Protein AF-A0A382I819-F1 (afdb_monomer)

Secondary structure (DSSP, 8-state):
-------HHHHHHHHTBSSSTTSBPPP-TTSPPPP---TT--SPPP-EEESSPPPTT---TT-TT--EEETTT--B-

pLDDT: mean 82.49, std 10.78, range [44.47, 95.75]

Foldseek 3Di:
DPPDDPDPCNVVLVVQEDQDPPGDFDADPVRHGDDHDCPPPPPDDDAAEDLDDDDPPDAPPVGPPGWYANPNVRDID

Mean predicted aligned error: 10.17 Å

Solvent-accessible surface area (backbone atoms only — not comparable to full-atom values): 5213 Å² total; per-residue (Å²): 127,88,80,77,71,73,47,74,67,56,58,56,50,63,72,42,49,43,64,58,88,98,39,45,74,62,59,46,101,82,73,39,79,61,93,58,75,70,85,82,67,74,94,71,79,86,61,51,77,36,76,57,80,84,52,100,82,63,66,54,96,85,35,88,88,57,46,33,34,19,73,68,83,67,47,77,86

Organism: NCBI:txid408172

Radius of gyration: 20.85 Å; Cα contacts (8 Å, |Δi|>4): 71; chains: 1; bounding box: 55×16×52 Å

Structure (mmCIF, N/CA/C/O backbone):
data_AF-A0A382I819-F1
#
_entry.id   AF-A0A382I819-F1
#
loop_
_atom_site.group_PDB
_atom_site.id
_atom_site.type_symbol
_atom_site.label_atom_id
_atom_site.label_alt_id
_atom_site.label_comp_id
_atom_site.label_asym_id
_atom_site.label_entity_id
_atom_site.label_seq_id
_atom_site.pdbx_PDB_ins_code
_atom_site.Cartn_x
_atom_site.Cartn_y
_atom_site.Cartn_z
_atom_site.occupancy
_atom_site.B_iso_or_equiv
_atom_site.auth_seq_id
_atom_site.auth_comp_id
_atom_site.auth_asym_id
_atom_site.auth_atom_id
_atom_site.pdbx_PDB_model_num
ATOM 1 N N . MET A 1 1 ? 34.882 -4.155 -31.092 1.00 44.47 1 MET A N 1
ATOM 2 C CA . MET A 1 1 ? 33.916 -5.116 -30.526 1.00 44.47 1 MET A CA 1
ATOM 3 C C . MET A 1 1 ? 32.728 -4.295 -30.069 1.00 44.47 1 MET A C 1
ATOM 5 O O . MET A 1 1 ? 32.957 -3.301 -29.397 1.00 44.47 1 MET A O 1
ATOM 9 N N . SER A 1 2 ? 31.516 -4.599 -30.541 1.00 62.47 2 SER A N 1
ATOM 10 C CA . SER A 1 2 ? 30.302 -3.993 -29.984 1.00 62.47 2 SER A CA 1
ATOM 11 C C . SER A 1 2 ? 30.229 -4.460 -28.534 1.00 62.47 2 SER A C 1
ATOM 13 O O . SER A 1 2 ? 30.204 -5.662 -28.281 1.00 62.47 2 SER A O 1
ATOM 15 N N . ASP A 1 3 ? 30.371 -3.519 -27.610 1.00 66.62 3 ASP A N 1
ATOM 16 C CA . ASP A 1 3 ? 30.381 -3.773 -26.176 1.00 66.62 3 ASP A CA 1
ATOM 17 C C . ASP A 1 3 ? 28.983 -4.221 -25.728 1.00 66.62 3 ASP A C 1
ATOM 19 O O . ASP A 1 3 ? 28.088 -3.408 -25.523 1.00 66.62 3 ASP A O 1
ATOM 23 N N . GLY A 1 4 ? 28.772 -5.539 -25.714 1.00 59.44 4 GLY A N 1
ATOM 24 C CA . GLY A 1 4 ? 27.990 -6.207 -24.675 1.00 59.44 4 GLY A CA 1
ATOM 25 C C . GLY A 1 4 ? 26.554 -5.742 -24.435 1.00 59.44 4 GLY A C 1
ATOM 26 O O . GLY A 1 4 ? 26.137 -5.715 -23.290 1.00 59.44 4 GLY A O 1
ATOM 27 N N . THR A 1 5 ? 25.805 -5.397 -25.484 1.00 63.84 5 THR A N 1
ATOM 28 C CA . THR A 1 5 ? 24.328 -5.407 -25.552 1.00 63.84 5 THR A CA 1
ATOM 29 C C . THR A 1 5 ? 23.572 -5.124 -24.242 1.00 63.84 5 THR A C 1
ATOM 31 O O . THR A 1 5 ? 22.887 -6.012 -2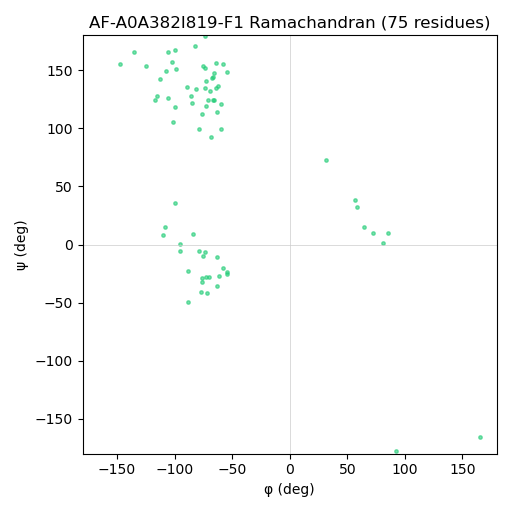3.726 1.00 63.84 5 THR A O 1
ATOM 34 N N . LEU A 1 6 ? 23.566 -3.871 -23.778 1.00 60.84 6 LEU A N 1
ATOM 35 C CA . LEU A 1 6 ? 22.354 -3.361 -23.131 1.00 60.84 6 LEU A CA 1
ATOM 36 C C . LEU A 1 6 ? 21.258 -3.461 -24.200 1.00 60.84 6 LEU A C 1
ATOM 38 O O . LEU A 1 6 ? 21.233 -2.692 -25.164 1.00 60.84 6 LEU A O 1
ATOM 42 N N . GLN A 1 7 ? 20.439 -4.511 -24.122 1.00 67.12 7 GLN A N 1
ATOM 43 C CA . GLN A 1 7 ? 19.289 -4.691 -25.007 1.00 67.12 7 GLN A CA 1
ATOM 44 C C . GLN A 1 7 ? 18.445 -3.414 -24.897 1.00 67.12 7 GLN A C 1
ATOM 46 O O . GLN A 1 7 ? 18.415 -2.796 -23.842 1.00 67.12 7 GLN A O 1
ATOM 51 N N . THR A 1 8 ? 17.744 -2.974 -25.937 1.00 60.94 8 THR A N 1
ATOM 52 C CA . THR A 1 8 ? 16.939 -1.736 -25.861 1.00 60.94 8 THR A CA 1
ATOM 53 C C . THR A 1 8 ? 15.942 -1.742 -24.687 1.00 60.94 8 THR A C 1
ATOM 55 O O . THR A 1 8 ? 15.643 -0.679 -24.158 1.00 60.94 8 THR A O 1
ATOM 58 N N . LEU A 1 9 ? 15.531 -2.933 -24.219 1.00 62.81 9 LEU A N 1
ATOM 59 C CA . LEU A 1 9 ? 14.779 -3.150 -22.975 1.00 62.81 9 LEU A CA 1
ATOM 60 C C . LEU A 1 9 ? 15.548 -2.733 -21.702 1.00 62.81 9 LEU A C 1
ATOM 62 O O . LEU A 1 9 ? 14.941 -2.208 -20.783 1.00 6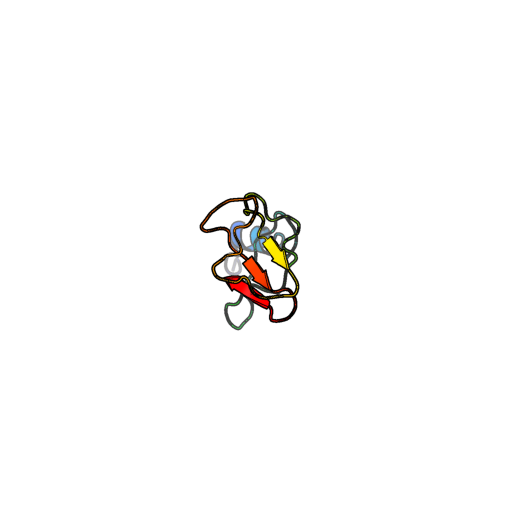2.81 9 LEU A O 1
ATOM 66 N N . ASP A 1 10 ? 16.864 -2.928 -21.656 1.00 72.56 10 ASP A N 1
ATOM 67 C CA . ASP A 1 10 ? 17.758 -2.641 -20.526 1.00 72.56 10 ASP A CA 1
ATOM 68 C C . ASP A 1 10 ? 17.970 -1.129 -20.327 1.00 72.56 10 ASP A C 1
ATOM 70 O O . ASP A 1 10 ? 17.875 -0.619 -19.218 1.00 72.56 10 ASP A O 1
ATOM 74 N N . VAL A 1 11 ? 18.151 -0.373 -21.418 1.00 67.88 11 VAL A N 1
ATOM 75 C CA . VAL A 1 11 ? 18.306 1.095 -21.361 1.00 67.88 11 VAL A CA 1
ATOM 76 C C . VAL A 1 11 ? 16.972 1.816 -21.158 1.00 67.88 11 VAL A C 1
ATOM 78 O O . VAL A 1 11 ? 16.912 2.766 -20.382 1.00 67.88 11 VAL A O 1
ATOM 81 N N . SER A 1 12 ? 15.892 1.388 -21.824 1.00 67.69 12 SER A N 1
ATOM 82 C CA . SER A 1 12 ? 14.609 2.095 -21.717 1.00 67.69 12 SER A CA 1
ATOM 83 C C . SER A 1 12 ? 13.891 1.822 -20.398 1.00 67.69 12 SER A C 1
ATOM 85 O O . SER A 1 12 ? 13.197 2.702 -19.902 1.00 67.69 12 SER A O 1
ATOM 87 N N . MET A 1 13 ? 14.044 0.623 -19.817 1.00 72.62 13 MET A N 1
ATOM 88 C CA . MET A 1 13 ? 13.490 0.333 -18.491 1.00 72.62 13 MET A CA 1
ATOM 89 C C . MET A 1 13 ? 14.267 1.045 -17.383 1.00 72.62 13 MET A C 1
ATOM 91 O O . MET A 1 13 ? 13.658 1.366 -16.376 1.00 72.62 13 MET A O 1
ATOM 95 N N . LEU A 1 14 ? 15.565 1.331 -17.552 1.00 73.19 14 LEU A N 1
ATOM 96 C CA . LEU A 1 14 ? 16.349 2.078 -16.558 1.00 73.19 14 LEU A CA 1
ATOM 97 C C . LEU A 1 14 ? 15.964 3.560 -16.461 1.00 73.19 14 LEU A C 1
ATOM 99 O O . LEU A 1 14 ? 16.133 4.155 -15.403 1.00 73.19 14 LEU A O 1
ATOM 103 N N . GLU A 1 15 ? 15.457 4.153 -17.542 1.00 79.88 15 GLU A N 1
ATOM 104 C CA . GLU A 1 15 ? 14.969 5.539 -17.542 1.00 79.88 15 GLU A CA 1
ATOM 105 C C . GLU A 1 15 ? 13.592 5.659 -16.859 1.00 79.88 15 GLU A C 1
ATOM 107 O O . GLU A 1 15 ? 13.276 6.680 -16.253 1.00 79.88 15 GLU A O 1
ATOM 112 N N . ASP A 1 16 ? 12.779 4.599 -16.908 1.00 86.62 16 ASP A N 1
ATOM 113 C CA . ASP A 1 16 ? 11.416 4.561 -16.360 1.00 86.62 16 ASP A CA 1
ATOM 114 C C . ASP A 1 16 ? 11.341 3.871 -14.988 1.00 86.62 16 ASP A C 1
ATOM 116 O O . ASP A 1 16 ? 10.392 3.153 -14.673 1.00 86.62 16 ASP A O 1
ATOM 120 N N . VAL A 1 17 ? 12.366 4.051 -14.155 1.00 88.75 17 VAL A N 1
ATOM 121 C CA . VAL A 1 17 ? 12.402 3.490 -12.798 1.00 88.75 17 VAL A CA 1
ATOM 122 C C . VAL A 1 17 ? 12.339 4.559 -11.723 1.00 88.75 17 VAL A C 1
ATOM 124 O O . VAL A 1 17 ? 12.929 5.632 -11.833 1.00 88.75 17 VAL A O 1
ATOM 127 N N . GLY A 1 18 ? 11.624 4.263 -10.642 1.00 88.44 18 GLY A N 1
ATOM 128 C CA . GLY A 1 18 ? 11.475 5.190 -9.530 1.00 88.44 18 GLY A CA 1
ATOM 129 C C . GLY A 1 18 ? 10.346 4.806 -8.585 1.00 88.44 18 GLY A C 1
ATOM 130 O O . GLY A 1 18 ? 9.834 3.689 -8.602 1.00 88.44 18 GLY A O 1
ATOM 131 N N . THR A 1 19 ? 9.968 5.752 -7.730 1.00 89.00 19 THR A N 1
ATOM 132 C CA . THR A 1 19 ? 8.859 5.618 -6.770 1.00 89.00 19 THR A CA 1
ATOM 133 C C . THR A 1 19 ? 7.652 6.490 -7.130 1.00 89.00 19 THR A C 1
ATOM 135 O O . THR A 1 19 ? 6.721 6.618 -6.331 1.00 89.00 19 THR A O 1
ATOM 138 N N . GLY A 1 20 ? 7.668 7.106 -8.318 1.00 86.25 20 GLY A N 1
ATOM 139 C CA . GLY A 1 20 ? 6.573 7.894 -8.871 1.00 86.25 20 GLY A CA 1
ATOM 140 C C . GLY A 1 20 ? 5.499 7.040 -9.548 1.00 86.25 20 GLY A C 1
ATOM 141 O O . GLY A 1 20 ? 5.641 5.834 -9.744 1.00 86.25 20 GLY A O 1
ATOM 142 N N . ALA A 1 21 ? 4.384 7.678 -9.904 1.00 85.50 21 ALA A N 1
ATOM 143 C CA . ALA A 1 21 ? 3.302 7.010 -10.621 1.00 85.50 21 ALA A CA 1
ATOM 144 C C . ALA A 1 21 ? 3.740 6.616 -12.041 1.00 85.50 21 ALA A C 1
ATOM 146 O O . ALA A 1 21 ? 4.418 7.386 -12.715 1.00 85.50 21 ALA A O 1
ATOM 147 N N . SER A 1 22 ? 3.267 5.461 -12.513 1.00 85.56 22 SER A N 1
ATOM 148 C CA . SER A 1 22 ? 3.536 4.924 -13.860 1.00 85.56 22 SER A CA 1
ATOM 149 C C . SER A 1 22 ? 4.999 4.573 -14.157 1.00 85.56 22 SER A C 1
ATOM 151 O O . SER A 1 22 ? 5.311 4.358 -15.319 1.00 85.56 22 SER A O 1
ATOM 153 N N . GLN A 1 23 ? 5.851 4.474 -13.133 1.00 87.50 23 GLN A N 1
ATOM 154 C CA . GLN A 1 23 ? 7.233 4.000 -13.250 1.00 87.50 23 GLN A CA 1
ATOM 155 C C . GLN A 1 23 ? 7.354 2.549 -12.771 1.00 87.50 23 GLN A C 1
ATOM 157 O O . GLN A 1 23 ? 6.570 2.078 -11.939 1.00 87.50 23 GLN A O 1
ATOM 162 N N . LEU A 1 24 ? 8.380 1.848 -13.240 1.00 86.75 24 LEU A N 1
ATOM 163 C CA . LEU A 1 24 ? 8.787 0.561 -12.694 1.00 86.75 24 LEU A CA 1
ATOM 164 C C . LEU A 1 24 ? 9.482 0.750 -11.339 1.00 86.75 24 LEU A C 1
ATOM 166 O O . LEU A 1 24 ? 10.363 1.592 -11.166 1.00 86.75 24 LEU A O 1
ATOM 170 N N . VAL A 1 25 ? 9.119 -0.075 -10.360 1.00 89.25 25 VAL A N 1
ATOM 171 C CA . VAL A 1 25 ? 9.762 -0.048 -9.043 1.00 89.25 25 VAL A CA 1
ATOM 172 C C . VAL A 1 25 ? 11.028 -0.898 -9.076 1.00 89.25 25 VAL A C 1
ATOM 174 O O . VAL A 1 25 ? 10.968 -2.103 -9.325 1.00 89.25 25 VAL A O 1
ATOM 177 N N . GLN A 1 26 ? 12.168 -0.286 -8.760 1.00 88.56 26 GLN A N 1
ATOM 178 C CA . GLN A 1 26 ? 13.405 -1.008 -8.463 1.00 88.56 26 GLN A CA 1
ATOM 179 C C . GLN A 1 26 ? 13.483 -1.337 -6.977 1.00 88.56 26 GLN A C 1
ATOM 181 O O . GLN A 1 26 ? 13.194 -0.489 -6.135 1.00 88.56 26 GLN A O 1
ATOM 186 N N . LEU A 1 27 ? 13.882 -2.566 -6.656 1.00 91.25 27 LEU A N 1
ATOM 187 C CA . LEU A 1 27 ? 14.147 -2.965 -5.277 1.00 91.25 27 LEU A CA 1
ATOM 188 C C . LEU A 1 27 ? 15.480 -2.379 -4.791 1.00 91.25 27 LEU A C 1
ATOM 190 O O . LEU A 1 27 ? 16.386 -2.135 -5.587 1.00 91.25 27 LEU A O 1
ATOM 194 N N . ASP A 1 28 ? 15.613 -2.190 -3.480 1.00 89.62 28 ASP A N 1
ATOM 195 C CA . ASP A 1 28 ? 16.880 -1.791 -2.867 1.00 89.62 28 ASP A CA 1
ATOM 196 C C . ASP A 1 28 ? 17.906 -2.945 -2.817 1.00 89.62 28 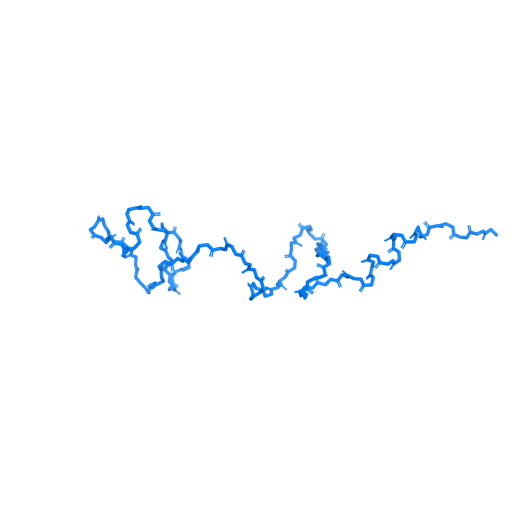ASP A C 1
ATOM 198 O O . ASP A 1 28 ? 17.640 -4.083 -3.220 1.00 89.62 28 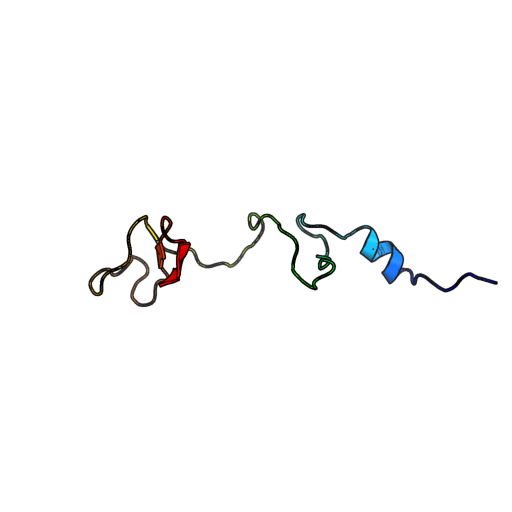ASP A O 1
ATOM 202 N N . SER A 1 29 ? 19.103 -2.670 -2.288 1.00 92.44 29 SER A N 1
ATOM 203 C CA . SER A 1 29 ? 20.181 -3.664 -2.150 1.00 92.44 29 SER A CA 1
ATOM 204 C C . SER A 1 29 ? 19.837 -4.836 -1.219 1.00 92.44 29 SER A C 1
ATOM 206 O O . SER A 1 29 ? 20.560 -5.832 -1.185 1.00 92.44 29 SER A O 1
ATOM 208 N N . ASN A 1 30 ? 18.731 -4.746 -0.480 1.00 95.25 30 ASN A N 1
ATOM 209 C CA . ASN A 1 30 ? 18.198 -5.779 0.397 1.00 95.25 30 ASN A CA 1
ATOM 210 C C . ASN A 1 30 ? 16.917 -6.427 -0.161 1.00 95.25 30 ASN A C 1
ATOM 212 O O . ASN A 1 30 ? 16.218 -7.129 0.577 1.00 95.25 30 ASN A O 1
ATOM 216 N N . ALA A 1 31 ? 16.622 -6.222 -1.449 1.00 94.75 31 ALA A N 1
ATOM 217 C CA . ALA A 1 31 ? 15.434 -6.720 -2.137 1.00 94.75 31 ALA A CA 1
ATOM 218 C C . ALA A 1 31 ? 14.107 -6.241 -1.512 1.00 94.75 31 ALA A C 1
ATOM 220 O O . ALA A 1 31 ? 13.106 -6.965 -1.517 1.00 94.75 31 ALA A O 1
ATOM 221 N N . LYS A 1 32 ? 14.080 -5.028 -0.950 1.00 94.69 32 LYS A N 1
ATOM 222 C CA . LYS A 1 32 ? 12.860 -4.382 -0.450 1.00 94.69 32 LYS A CA 1
ATOM 223 C C . LYS A 1 32 ? 12.322 -3.385 -1.460 1.00 94.69 32 LYS A C 1
ATOM 225 O O . LYS A 1 32 ? 13.069 -2.773 -2.218 1.00 94.69 32 LYS A O 1
ATOM 230 N N . ILE A 1 33 ? 11.003 -3.205 -1.434 1.00 91.94 33 ILE A N 1
ATOM 231 C CA . ILE A 1 33 ? 10.363 -2.089 -2.125 1.00 91.94 33 ILE A CA 1
ATOM 232 C C . ILE A 1 33 ? 10.801 -0.796 -1.413 1.00 91.94 33 ILE A C 1
ATOM 234 O O . ILE A 1 33 ? 10.618 -0.705 -0.194 1.00 91.94 33 ILE A O 1
ATOM 238 N N . PRO A 1 34 ? 11.382 0.184 -2.127 1.00 91.06 34 PRO A N 1
ATOM 239 C CA . PRO A 1 34 ? 11.777 1.460 -1.543 1.00 91.06 34 PRO A CA 1
ATOM 240 C C . PRO A 1 34 ? 10.561 2.239 -1.034 1.00 91.06 34 PRO A C 1
ATOM 242 O O . PRO 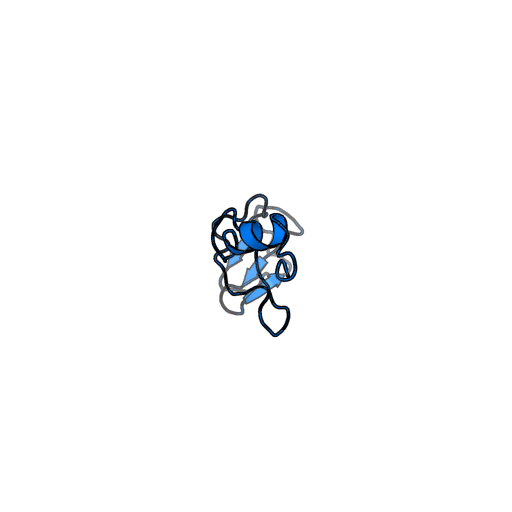A 1 34 ? 9.438 2.060 -1.507 1.00 91.06 34 PRO A O 1
ATOM 245 N N . ALA A 1 35 ? 10.780 3.143 -0.076 1.00 90.00 35 ALA A N 1
ATOM 246 C CA . ALA A 1 35 ? 9.712 3.985 0.452 1.00 90.00 35 ALA A CA 1
ATOM 247 C C . ALA A 1 35 ? 9.089 4.841 -0.665 1.00 90.00 35 ALA A C 1
ATOM 249 O O . ALA A 1 35 ? 9.768 5.645 -1.306 1.00 90.00 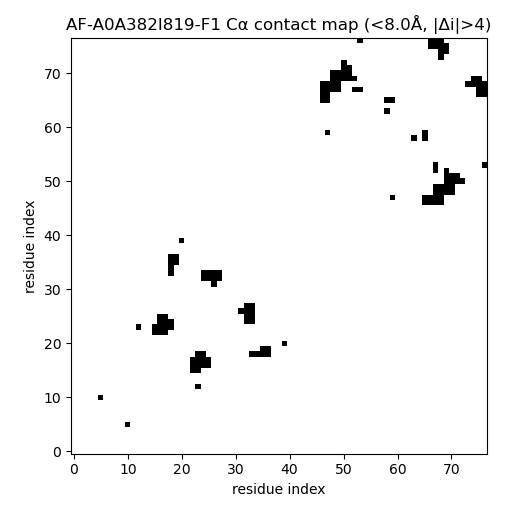35 ALA A O 1
ATOM 250 N N . CYS A 1 36 ? 7.784 4.682 -0.879 1.00 86.81 36 CYS A N 1
ATOM 251 C CA . CYS A 1 36 ? 7.019 5.415 -1.880 1.00 86.81 36 CYS A CA 1
ATOM 252 C C . CYS A 1 36 ? 5.687 5.910 -1.303 1.00 86.81 36 CYS A C 1
ATOM 254 O O . CYS A 1 36 ? 5.238 5.475 -0.240 1.00 86.81 36 CYS A O 1
ATOM 256 N N . SER A 1 37 ? 5.042 6.837 -2.010 1.00 85.50 37 SER A N 1
ATOM 257 C CA . SER A 1 37 ? 3.695 7.290 -1.659 1.00 85.50 37 SER A CA 1
ATOM 258 C C . SER A 1 37 ? 2.647 6.306 -2.178 1.00 85.50 37 SER A C 1
ATOM 260 O O . SER A 1 37 ? 2.673 5.932 -3.347 1.00 85.50 37 SER A O 1
ATOM 262 N N . ALA A 1 38 ? 1.672 5.944 -1.342 1.00 84.31 38 ALA A N 1
ATOM 263 C CA . ALA A 1 38 ? 0.515 5.144 -1.754 1.00 84.31 38 ALA A CA 1
ATOM 264 C C . ALA A 1 38 ? -0.624 5.988 -2.372 1.00 84.31 38 ALA A C 1
ATOM 266 O O . ALA A 1 38 ? -1.710 5.468 -2.606 1.00 84.31 38 ALA A O 1
ATOM 267 N N . ALA A 1 39 ? -0.411 7.285 -2.642 1.00 84.50 39 ALA A N 1
ATOM 268 C CA . ALA A 1 39 ? -1.465 8.205 -3.091 1.00 84.50 39 ALA A CA 1
ATOM 269 C C . ALA A 1 39 ? -2.120 7.822 -4.433 1.00 84.50 39 ALA A C 1
ATOM 271 O O . ALA A 1 39 ? -3.275 8.166 -4.666 1.00 84.50 39 ALA A O 1
ATOM 272 N N . ALA A 1 40 ? -1.392 7.120 -5.306 1.00 84.62 40 ALA A N 1
ATOM 273 C CA . ALA A 1 40 ? -1.890 6.665 -6.605 1.00 84.62 40 ALA A CA 1
ATOM 274 C C . ALA A 1 40 ? -2.429 5.221 -6.585 1.00 84.62 40 ALA A C 1
ATOM 276 O O . ALA A 1 40 ? -2.849 4.711 -7.624 1.00 84.62 40 ALA A O 1
ATOM 277 N N . LEU A 1 41 ? -2.410 4.541 -5.432 1.00 85.69 41 LEU A N 1
ATOM 278 C CA . LEU A 1 41 ? -2.915 3.177 -5.324 1.00 85.69 41 LEU A CA 1
ATOM 279 C C . LEU A 1 41 ? -4.449 3.194 -5.384 1.00 85.69 41 LEU A C 1
ATOM 281 O O . LEU A 1 41 ? -5.116 3.805 -4.551 1.00 85.69 41 LEU A O 1
ATOM 285 N N . THR A 1 42 ? -5.012 2.524 -6.387 1.00 87.25 42 THR A N 1
ATOM 286 C CA . THR A 1 42 ? -6.463 2.432 -6.605 1.00 87.25 42 THR A CA 1
ATOM 287 C C . THR A 1 42 ? -6.988 1.048 -6.214 1.00 87.25 42 THR A C 1
ATOM 289 O O . THR A 1 42 ? -6.212 0.118 -6.003 1.00 87.25 42 THR A O 1
ATOM 292 N N . GLY A 1 43 ? -8.310 0.900 -6.073 1.00 86.12 43 GLY A N 1
ATOM 293 C CA . GLY A 1 43 ? -8.943 -0.398 -5.786 1.00 86.12 43 GLY A CA 1
ATOM 294 C C . GLY A 1 43 ? -8.739 -0.932 -4.362 1.00 86.12 43 GLY A C 1
ATOM 295 O O . GLY A 1 43 ? -9.096 -2.073 -4.085 1.00 86.12 43 GLY A O 1
ATOM 296 N N . VAL A 1 44 ? -8.193 -0.123 -3.451 1.00 83.88 44 VAL A N 1
ATOM 297 C CA . VAL A 1 44 ? -8.033 -0.488 -2.038 1.00 83.88 44 VAL A CA 1
ATOM 298 C C . VAL A 1 44 ? -9.314 -0.158 -1.284 1.00 83.88 44 VAL A C 1
ATOM 300 O O . VAL A 1 44 ? -9.806 0.970 -1.346 1.00 83.88 44 VAL A O 1
ATOM 303 N N . SER A 1 45 ? -9.854 -1.133 -0.555 1.00 80.06 45 SER A N 1
ATOM 304 C CA . SER A 1 45 ? -10.973 -0.907 0.359 1.00 80.06 45 SER A CA 1
ATOM 305 C C . SER A 1 45 ? -10.554 0.032 1.487 1.00 80.06 45 SER A C 1
ATOM 307 O O . SER A 1 45 ? -9.490 -0.141 2.087 1.00 80.06 45 SER A O 1
ATOM 309 N N . THR A 1 46 ? -11.397 1.011 1.808 1.00 79.81 46 THR A N 1
ATOM 310 C CA . THR A 1 46 ? -11.159 1.873 2.965 1.00 79.81 46 THR A CA 1
ATOM 311 C C . THR A 1 46 ? -11.278 1.064 4.253 1.00 79.81 46 THR A C 1
ATOM 313 O O . THR A 1 46 ? -12.089 0.146 4.363 1.00 79.81 46 THR A O 1
ATOM 316 N N . VAL A 1 47 ? -10.446 1.405 5.234 1.00 87.38 47 VAL A N 1
ATOM 317 C CA . VAL A 1 47 ? -10.457 0.784 6.564 1.00 87.38 47 VAL A CA 1
ATOM 318 C C . VAL A 1 47 ? -11.024 1.769 7.571 1.00 87.38 47 VAL A C 1
ATOM 320 O O . VAL A 1 47 ? -10.861 2.984 7.415 1.00 87.38 47 VAL A O 1
ATOM 323 N N . THR A 1 48 ? -11.686 1.267 8.612 1.00 89.50 48 THR A N 1
ATOM 324 C CA . THR A 1 48 ? -12.146 2.148 9.692 1.00 89.50 48 THR A CA 1
ATOM 325 C C . THR A 1 48 ? -10.930 2.621 10.475 1.00 89.50 48 THR A C 1
ATOM 327 O O . THR A 1 48 ? -10.145 1.801 10.938 1.00 89.50 48 THR A O 1
ATOM 330 N N . LYS A 1 49 ? -10.747 3.937 10.602 1.00 90.62 49 LYS A N 1
ATOM 331 C CA . LYS A 1 49 ? -9.617 4.530 11.328 1.00 90.62 49 LYS A CA 1
ATOM 332 C C . LYS A 1 49 ? -10.108 5.080 12.659 1.00 90.62 49 LYS A C 1
ATOM 334 O O . LYS A 1 49 ? -11.030 5.892 12.681 1.00 90.62 49 LYS A O 1
ATOM 339 N N . SER A 1 50 ? -9.475 4.667 13.749 1.00 90.69 50 SER A N 1
ATOM 340 C CA . SER A 1 50 ? -9.760 5.171 15.093 1.00 90.69 50 SER A CA 1
ATOM 341 C C . SER A 1 50 ? -8.494 5.183 15.936 1.00 90.69 50 SER A C 1
ATOM 343 O O . SER A 1 50 ? -7.592 4.393 15.701 1.00 90.69 50 SER A O 1
ATOM 345 N N . ALA A 1 51 ? -8.428 6.038 16.951 1.00 94.75 51 ALA A N 1
ATOM 346 C CA . ALA A 1 51 ? -7.312 6.054 17.897 1.00 94.75 51 ALA A CA 1
ATOM 347 C C . ALA A 1 51 ? -7.397 4.942 18.964 1.00 94.75 51 ALA A C 1
ATOM 349 O O . ALA A 1 51 ? -6.478 4.806 19.774 1.00 94.75 51 ALA A O 1
ATOM 350 N N . SER A 1 52 ? -8.498 4.185 18.995 1.00 91.69 52 SER A N 1
ATOM 351 C CA . SER A 1 52 ? -8.776 3.134 19.980 1.00 91.69 52 SER A CA 1
ATOM 352 C C . SER A 1 52 ? -9.079 1.799 19.306 1.00 91.69 52 SER A C 1
ATOM 354 O O . SER A 1 52 ? -9.585 1.776 18.181 1.00 91.69 52 SER A O 1
ATOM 356 N N . ASP A 1 53 ? -8.809 0.705 20.016 1.00 90.50 53 ASP A N 1
ATOM 357 C CA . ASP A 1 53 ? -9.083 -0.654 19.547 1.00 90.50 53 ASP A CA 1
ATOM 358 C C . ASP A 1 53 ? -10.592 -0.917 19.408 1.00 90.50 53 ASP A C 1
ATOM 360 O O . ASP A 1 53 ? -11.396 -0.369 20.176 1.00 90.50 53 ASP A O 1
ATOM 364 N N . PRO A 1 54 ? -11.006 -1.760 18.447 1.00 87.69 54 PRO A N 1
ATOM 365 C CA . PRO A 1 54 ? -12.387 -2.198 18.357 1.00 87.69 54 PRO A CA 1
ATOM 366 C C . PRO A 1 54 ? -12.692 -3.190 19.488 1.00 87.69 54 PRO A C 1
ATOM 368 O O . PRO A 1 54 ? -11.882 -4.053 19.821 1.00 87.69 54 PRO A O 1
ATOM 371 N N . VAL A 1 55 ? -13.888 -3.102 20.073 1.00 85.75 55 VAL A N 1
ATOM 372 C CA . VAL A 1 55 ? -14.386 -4.108 21.024 1.00 85.75 55 VAL A CA 1
ATOM 373 C C . VAL A 1 55 ? -15.346 -5.061 20.318 1.00 85.75 55 VAL A C 1
ATOM 375 O O . VAL A 1 55 ? -15.833 -4.765 19.231 1.00 85.75 55 VAL A O 1
ATOM 378 N N . ILE A 1 56 ? -15.694 -6.183 20.952 1.00 79.94 56 ILE A N 1
ATOM 379 C CA . ILE A 1 56 ? -16.582 -7.206 20.363 1.00 79.94 56 ILE A CA 1
ATOM 380 C C . ILE A 1 56 ? -17.973 -6.682 19.948 1.00 79.94 56 ILE A C 1
ATOM 382 O O . ILE A 1 56 ? -18.650 -7.298 19.132 1.00 79.94 56 ILE A O 1
ATOM 386 N N . ALA A 1 57 ? -18.402 -5.543 20.501 1.00 79.69 57 ALA A N 1
ATOM 387 C CA . ALA A 1 57 ? -19.653 -4.866 20.153 1.00 79.69 57 ALA A CA 1
ATOM 388 C C . ALA A 1 57 ? -19.487 -3.752 19.097 1.00 79.69 57 ALA A C 1
ATOM 390 O O . ALA A 1 57 ? -20.480 -3.172 18.656 1.00 79.69 57 ALA A O 1
ATOM 391 N N . THR A 1 58 ? -18.256 -3.425 18.693 1.00 78.44 58 THR A N 1
ATOM 392 C CA . THR A 1 58 ? -17.987 -2.421 17.664 1.00 78.44 58 THR A CA 1
ATOM 393 C C . THR A 1 58 ? -18.227 -3.047 16.299 1.00 78.44 58 THR A C 1
ATOM 395 O O . THR A 1 58 ? -17.367 -3.740 15.766 1.00 78.44 58 THR A O 1
ATOM 398 N N . ASN A 1 59 ? -19.397 -2.789 15.720 1.00 68.88 59 ASN A N 1
ATOM 399 C CA . ASN A 1 59 ? -19.677 -3.110 14.326 1.00 68.88 59 ASN A CA 1
ATOM 400 C C . ASN A 1 59 ? -19.559 -1.821 13.499 1.00 68.88 59 ASN A C 1
ATOM 402 O O . ASN A 1 59 ? -20.442 -0.963 13.604 1.00 68.88 59 ASN A O 1
ATOM 406 N N . PRO A 1 60 ? -18.482 -1.629 12.715 1.00 73.44 60 PRO A N 1
ATOM 407 C CA . PRO A 1 60 ? -18.384 -0.479 11.828 1.00 73.44 60 PRO A CA 1
ATOM 408 C C . PRO A 1 60 ? -19.565 -0.446 10.854 1.00 73.44 60 PRO A C 1
ATOM 410 O O . PRO A 1 60 ? -20.143 -1.481 10.531 1.00 73.44 60 PRO A O 1
ATOM 413 N N . SER A 1 61 ? -19.905 0.739 10.338 1.00 73.50 61 SER A N 1
ATOM 414 C CA . SER A 1 61 ? -21.019 0.917 9.384 1.00 73.50 61 SER A CA 1
ATOM 415 C C . SER A 1 61 ? -20.911 0.005 8.143 1.00 73.50 61 SER A C 1
ATOM 417 O O . SER A 1 61 ? -21.919 -0.338 7.532 1.00 73.50 61 SER A O 1
ATOM 419 N N . GLY A 1 62 ? -19.694 -0.443 7.804 1.00 71.75 62 GLY A N 1
ATOM 420 C CA . GLY A 1 62 ? -19.417 -1.406 6.732 1.00 71.75 62 GLY A CA 1
ATOM 421 C C . GLY A 1 62 ? -19.805 -2.863 7.025 1.00 71.75 62 GLY A C 1
ATOM 422 O O . GLY A 1 62 ? -19.736 -3.688 6.120 1.00 71.75 62 GLY A O 1
ATOM 423 N N . GLY A 1 63 ? -20.241 -3.185 8.248 1.00 73.81 63 GLY A N 1
ATOM 424 C CA . GLY A 1 63 ? -20.664 -4.524 8.660 1.00 73.81 63 GLY A CA 1
ATOM 425 C C . GLY A 1 63 ? -19.556 -5.383 9.281 1.00 73.81 63 GLY A C 1
ATOM 426 O O . GLY A 1 63 ? -18.412 -4.953 9.462 1.00 73.81 63 GLY A O 1
ATOM 427 N N . VAL A 1 64 ? -19.920 -6.623 9.620 1.00 71.62 64 VAL A N 1
ATOM 428 C CA . VAL A 1 64 ? -19.019 -7.617 10.221 1.00 71.62 64 VAL A CA 1
ATOM 429 C C . VAL A 1 64 ? -17.862 -7.955 9.277 1.00 71.62 64 VAL A C 1
ATOM 431 O O . VAL A 1 64 ? -18.066 -8.137 8.080 1.00 71.62 64 VAL A O 1
ATOM 434 N N . GLY A 1 65 ? -16.645 -8.041 9.821 1.00 74.06 65 GLY A N 1
ATOM 435 C CA . GLY A 1 65 ? -15.423 -8.258 9.035 1.00 74.06 65 GLY A CA 1
ATOM 436 C C . GLY A 1 65 ? -14.801 -6.983 8.454 1.00 74.06 65 GLY A C 1
ATOM 437 O O . GLY A 1 65 ? -13.880 -7.073 7.646 1.00 74.06 65 GLY A O 1
ATOM 438 N N . THR A 1 66 ? -15.279 -5.798 8.852 1.00 82.69 66 THR A N 1
ATOM 439 C CA . THR A 1 66 ? -14.605 -4.538 8.515 1.00 82.69 66 THR A CA 1
ATOM 440 C C . THR A 1 66 ? -13.246 -4.477 9.201 1.00 82.69 66 THR A C 1
ATOM 442 O O . THR A 1 66 ? -13.171 -4.533 10.426 1.00 82.69 66 THR A O 1
ATOM 445 N N . VAL A 1 67 ? -12.198 -4.281 8.405 1.00 86.06 67 VAL A N 1
ATOM 446 C CA . VAL A 1 67 ? -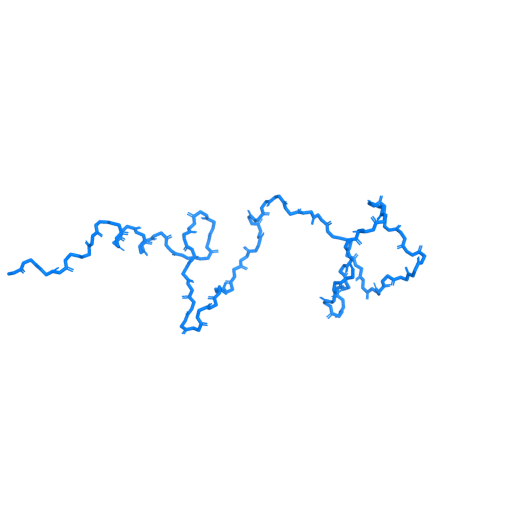10.841 -4.103 8.916 1.00 86.06 67 VAL A CA 1
ATOM 447 C C . VAL A 1 67 ? -10.718 -2.753 9.634 1.00 86.06 67 VAL A C 1
ATOM 449 O O . VAL A 1 67 ? -11.135 -1.709 9.108 1.00 86.06 67 VAL A O 1
ATOM 452 N N . TRP A 1 68 ? -10.138 -2.770 10.831 1.00 89.12 68 TRP A N 1
ATOM 453 C CA . TRP A 1 68 ? -9.991 -1.612 11.709 1.00 89.12 68 TRP A CA 1
ATOM 454 C C . TRP A 1 68 ? -8.525 -1.279 11.947 1.00 89.12 68 TRP A C 1
ATOM 456 O O . TRP A 1 68 ? -7.764 -2.100 12.446 1.00 89.12 68 TRP A O 1
ATOM 466 N N . GLN A 1 69 ? -8.142 -0.039 11.656 1.00 92.25 69 GLN A N 1
ATOM 467 C CA . GLN A 1 69 ? -6.815 0.475 11.956 1.00 92.25 69 GLN A CA 1
ATOM 468 C C . GLN A 1 69 ? -6.840 1.315 13.231 1.00 92.25 69 GLN A C 1
ATOM 470 O O . GLN A 1 69 ? -7.455 2.389 13.253 1.00 92.25 69 GLN A O 1
ATOM 475 N N . ASN A 1 70 ? -6.093 0.883 14.248 1.00 93.88 70 ASN A N 1
ATOM 476 C CA . ASN A 1 70 ? -5.764 1.753 15.368 1.00 93.88 70 ASN A CA 1
ATOM 477 C C . ASN A 1 70 ? -4.659 2.731 14.928 1.00 93.88 70 ASN A C 1
ATOM 479 O O . ASN A 1 70 ? -3.527 2.337 14.667 1.00 93.88 70 ASN A O 1
ATOM 483 N N . THR A 1 71 ? -4.967 4.024 14.828 1.00 94.69 71 THR A N 1
ATOM 484 C CA . THR A 1 71 ? -4.012 5.052 14.385 1.00 94.69 71 THR A CA 1
ATOM 485 C C . THR A 1 71 ? -2.978 5.432 15.448 1.00 94.69 71 THR A C 1
ATOM 487 O O . THR A 1 71 ? -2.035 6.148 15.128 1.00 94.69 71 THR A O 1
ATOM 490 N N . THR A 1 72 ? -3.154 4.982 16.693 1.00 95.75 72 THR A N 1
ATOM 491 C CA . THR A 1 72 ? -2.216 5.173 17.810 1.00 95.75 72 THR A CA 1
ATOM 492 C C . THR A 1 72 ? -1.177 4.053 17.861 1.00 95.75 72 THR A C 1
ATOM 494 O O . THR A 1 72 ? 0.013 4.348 17.934 1.00 95.75 72 THR A O 1
ATOM 497 N N . SER A 1 73 ? -1.601 2.782 17.810 1.00 95.75 73 SER A N 1
ATOM 498 C CA . SER A 1 73 ? -0.680 1.629 17.842 1.00 95.75 73 SER A CA 1
ATOM 499 C C . SER A 1 73 ? -0.185 1.205 16.457 1.00 95.75 73 SER A C 1
ATOM 501 O O . SER A 1 73 ? 0.877 0.598 16.339 1.00 95.75 73 SER A O 1
ATOM 503 N N . GLY A 1 74 ? -0.926 1.540 15.398 1.00 92.88 74 GLY A N 1
ATOM 504 C CA . GLY A 1 74 ? -0.665 1.087 14.032 1.00 92.88 74 GLY A CA 1
ATOM 505 C C . GLY A 1 74 ? -1.190 -0.319 13.732 1.00 92.88 74 GLY A C 1
ATOM 506 O O . GLY A 1 74 ? -1.005 -0.803 12.615 1.00 92.88 74 GLY A O 1
ATOM 507 N N . GLU A 1 75 ? -1.844 -0.971 14.693 1.00 93.56 75 GLU A N 1
ATOM 508 C CA . GLU A 1 75 ? -2.366 -2.328 14.541 1.00 93.56 75 GLU A CA 1
ATOM 509 C C . GLU A 1 75 ? -3.613 -2.378 13.651 1.00 93.56 75 GLU A C 1
ATOM 511 O O . GLU A 1 75 ? -4.381 -1.414 13.550 1.00 93.56 75 GLU A O 1
ATOM 516 N N . MET A 1 76 ? -3.792 -3.531 13.005 1.00 90.50 76 MET A N 1
ATOM 517 C CA . MET A 1 76 ? -4.932 -3.857 12.154 1.00 90.50 76 MET A CA 1
ATOM 518 C C . MET A 1 76 ? -5.711 -5.010 12.786 1.00 90.50 76 MET A C 1
ATOM 520 O O . MET A 1 76 ? -5.116 -6.046 13.090 1.00 90.50 76 MET A O 1
ATOM 524 N N . TYR A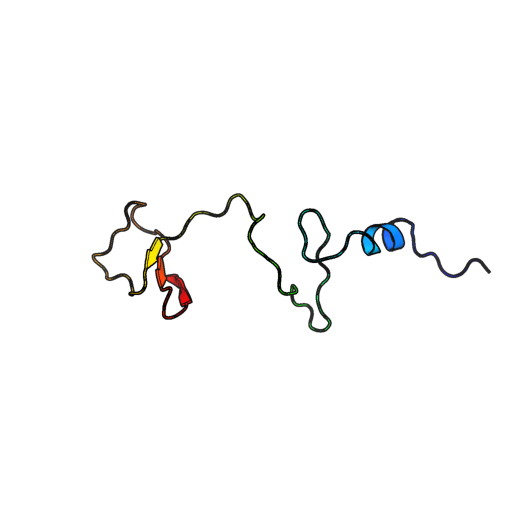 1 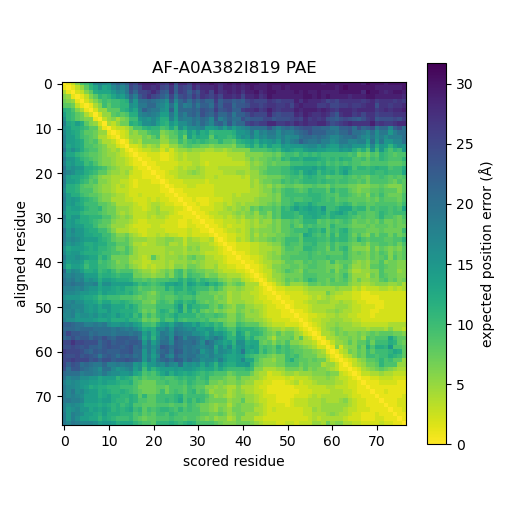77 ? -7.019 -4.826 12.948 1.00 86.94 77 TYR A N 1
ATOM 525 C CA . TYR A 1 77 ? -7.968 -5.805 13.485 1.00 86.94 77 TYR A CA 1
ATOM 526 C C . TYR A 1 77 ? -9.007 -6.206 12.441 1.00 86.94 77 TYR A C 1
ATOM 528 O O . TYR A 1 77 ? -9.318 -5.357 11.569 1.00 86.94 77 TYR A O 1
#

Sequence (77 aa):
MSDGTLQTLDVSMLEDVGTGASQLVQLDSNAKIPACSAAALTGVSTVTKSASDPVIATNPSGGVGTVWQNTTSGEMY